Protein AF-A0A8T3S6B2-F1 (afdb_monomer_lite)

Foldseek 3Di:
DVVLVVCLPVDPVNVPWPWDWDDDDFKIKTKTLDPVRVVVSVVSVVVVCVVVVHDPLQWDWADWADDPPNMIMIITGGDDAADPVRLVVLQVVCCVVPVQWHWDDDPRDIDIDHPDPVSVVVSVVVVVPDPDSDDDDDDDDD

Secondary structure (DSSP, 8-state):
-HHHHHHHHH-STTTT---EEEE-SSEEEEEESSHHHHHHHHHHHHHHHHTTT--GGGEEEEEEEEETTTEEEEEEEE--S--HHHHHHHHHHHHHH-TT-EEEEETTEEEEE-S-HHHHHHHHHHHHSS--SS--------

pLDDT: mean 90.66, std 3.97, range [77.88, 96.62]

Sequence (142 aa):
LDQARREIATRYDFKGSHVAFELGKDAIVLTADDEYRAGAAKDLLESKAVRRGLSLKIFDWGKVEPAGGSTVRQEINLKRGLTSEQAKELSKRIREMFPKTKPSIQGDAVRVSAKSRDELQAIIADLKGLDYPVDLQFTNYR

Radius of gyration: 19.71 Å; chains: 1; bounding box: 45×25×55 Å

Structure (mmCIF, N/CA/C/O backbone):
data_AF-A0A8T3S6B2-F1
#
_entry.id   AF-A0A8T3S6B2-F1
#
loop_
_atom_site.group_PDB
_atom_site.id
_atom_site.type_symbol
_atom_site.label_atom_id
_atom_site.label_alt_id
_atom_site.label_comp_id
_atom_site.label_asym_id
_atom_site.label_entity_id
_atom_site.label_seq_id
_atom_site.pdbx_PDB_ins_code
_atom_site.Cartn_x
_atom_site.Cartn_y
_atom_site.Cartn_z
_atom_site.occupancy
_atom_site.B_iso_or_equiv
_atom_site.auth_seq_id
_atom_site.auth_comp_id
_atom_site.auth_asym_id
_atom_site.auth_atom_id
_atom_site.pdbx_PDB_model_num
ATOM 1 N N . LEU A 1 1 ? -2.635 -3.528 -12.489 1.00 86.50 1 LEU A N 1
ATOM 2 C CA . LEU A 1 1 ? -1.467 -3.900 -13.308 1.00 86.50 1 LEU A CA 1
ATOM 3 C C . LEU A 1 1 ? -1.783 -3.982 -14.802 1.00 86.50 1 LEU A C 1
ATOM 5 O O . LEU A 1 1 ? -1.092 -3.341 -15.577 1.00 86.50 1 LEU A O 1
ATOM 9 N N . ASP A 1 2 ? -2.848 -4.670 -15.224 1.00 90.44 2 ASP A N 1
ATOM 10 C CA . ASP A 1 2 ? -3.129 -4.872 -16.665 1.00 90.44 2 ASP A CA 1
ATOM 11 C C . ASP A 1 2 ? -3.333 -3.589 -17.476 1.00 90.44 2 ASP A C 1
ATOM 13 O O . ASP A 1 2 ? -3.025 -3.551 -18.662 1.00 90.44 2 ASP A O 1
ATOM 17 N N . GLN A 1 3 ? -3.833 -2.521 -16.848 1.00 88.56 3 GLN A N 1
ATOM 18 C CA . GLN A 1 3 ? -3.916 -1.204 -17.486 1.00 88.56 3 GLN A CA 1
ATOM 19 C C . GLN A 1 3 ? -2.532 -0.598 -17.745 1.00 88.56 3 GLN A C 1
ATOM 21 O O . GLN A 1 3 ? -2.333 -0.005 -18.794 1.00 88.56 3 GLN A O 1
ATOM 26 N N . ALA A 1 4 ? -1.579 -0.764 -16.823 1.00 90.81 4 ALA A N 1
ATOM 27 C CA . ALA A 1 4 ? -0.209 -0.294 -17.024 1.00 90.81 4 ALA A CA 1
ATOM 28 C C . ALA A 1 4 ? 0.474 -1.090 -18.148 1.00 90.81 4 ALA A C 1
ATOM 30 O O . ALA A 1 4 ? 1.059 -0.494 -19.042 1.00 90.81 4 ALA A O 1
ATOM 31 N N . ARG A 1 5 ? 0.295 -2.421 -18.169 1.00 92.94 5 ARG A N 1
ATOM 32 C CA . ARG A 1 5 ? 0.796 -3.295 -19.247 1.00 92.94 5 ARG A CA 1
ATOM 33 C C . ARG A 1 5 ? 0.240 -2.910 -20.622 1.00 92.94 5 ARG A C 1
ATOM 35 O O . ARG A 1 5 ? 0.995 -2.802 -21.579 1.00 92.94 5 ARG A O 1
ATOM 42 N N . ARG A 1 6 ? -1.074 -2.665 -20.715 1.00 91.50 6 ARG A N 1
ATOM 43 C CA . ARG A 1 6 ? -1.706 -2.192 -21.958 1.00 91.50 6 ARG A CA 1
ATOM 44 C C . ARG A 1 6 ? -1.147 -0.847 -22.404 1.00 91.50 6 ARG A C 1
ATOM 46 O O . ARG A 1 6 ? -0.885 -0.672 -23.585 1.00 91.50 6 ARG A O 1
ATOM 53 N N . GLU A 1 7 ? -0.943 0.078 -21.472 1.00 90.19 7 GLU A N 1
ATOM 54 C CA . GLU A 1 7 ? -0.447 1.407 -21.818 1.00 90.19 7 GLU A CA 1
ATOM 55 C C . GLU A 1 7 ? 1.006 1.377 -22.302 1.00 90.19 7 GLU A C 1
ATOM 57 O O . GLU A 1 7 ? 1.299 2.032 -23.298 1.00 90.19 7 GLU A O 1
ATOM 62 N N . ILE A 1 8 ? 1.873 0.559 -21.685 1.00 91.81 8 ILE A N 1
ATOM 63 C CA . ILE A 1 8 ? 3.241 0.291 -22.172 1.00 91.81 8 ILE A CA 1
ATOM 64 C C . ILE A 1 8 ? 3.209 -0.192 -23.624 1.00 91.81 8 ILE A C 1
ATOM 66 O O . ILE A 1 8 ? 3.928 0.343 -24.458 1.00 91.81 8 ILE A O 1
ATOM 70 N N . ALA A 1 9 ? 2.330 -1.143 -23.955 1.00 88.44 9 ALA A N 1
ATOM 71 C CA . ALA A 1 9 ? 2.242 -1.688 -25.310 1.00 88.44 9 ALA A CA 1
ATOM 72 C C . ALA A 1 9 ? 1.811 -0.651 -26.368 1.00 88.44 9 ALA A C 1
ATOM 74 O O . ALA A 1 9 ? 2.139 -0.793 -27.544 1.00 88.44 9 ALA A O 1
ATOM 75 N N . THR A 1 10 ? 1.062 0.381 -25.969 1.00 89.75 10 THR A N 1
ATOM 76 C CA . THR A 1 10 ? 0.516 1.396 -26.890 1.00 89.75 10 THR A CA 1
ATOM 77 C C . THR A 1 10 ? 1.324 2.690 -26.959 1.00 89.75 10 THR A C 1
ATOM 79 O O . THR A 1 10 ? 1.187 3.453 -27.914 1.00 89.75 10 THR A O 1
ATOM 82 N N . ARG A 1 11 ? 2.129 2.980 -25.937 1.00 89.06 11 ARG A N 1
ATOM 83 C CA . ARG A 1 11 ? 2.848 4.245 -25.803 1.00 89.06 11 ARG A CA 1
ATOM 84 C C . ARG A 1 11 ? 4.047 4.286 -26.748 1.00 89.06 11 ARG A C 1
ATOM 86 O O . ARG A 1 11 ? 4.871 3.376 -26.755 1.00 89.06 11 ARG A O 1
ATOM 93 N N . TYR A 1 12 ? 4.152 5.363 -27.530 1.00 84.25 12 TYR A N 1
ATOM 94 C CA . TYR A 1 12 ? 5.211 5.521 -28.533 1.00 84.25 12 TYR A CA 1
ATOM 95 C C . TYR A 1 12 ? 6.605 5.458 -27.917 1.00 84.25 12 TYR A C 1
ATOM 97 O O . TYR A 1 12 ? 7.502 4.845 -28.487 1.00 84.25 12 TYR A O 1
ATOM 105 N N . ASP A 1 13 ? 6.777 6.052 -26.737 1.00 82.44 13 ASP A N 1
ATOM 106 C CA . ASP A 1 13 ? 8.045 6.027 -26.038 1.00 82.44 13 ASP A CA 1
ATOM 107 C C . ASP A 1 13 ? 8.464 4.590 -25.713 1.00 82.44 13 ASP A C 1
ATOM 109 O O . ASP A 1 13 ? 9.619 4.273 -25.946 1.00 82.44 13 ASP A O 1
ATOM 113 N N . PHE A 1 14 ? 7.573 3.691 -25.298 1.00 87.88 14 PHE A N 1
ATOM 114 C CA . PHE A 1 14 ? 7.926 2.293 -24.998 1.00 87.88 14 PHE A CA 1
ATOM 115 C C . PHE A 1 14 ? 8.005 1.369 -26.227 1.00 87.88 14 PHE A C 1
ATOM 117 O O . PHE A 1 14 ? 8.286 0.172 -26.102 1.00 87.88 14 PHE A O 1
ATOM 124 N N . LYS A 1 15 ? 7.771 1.885 -27.436 1.00 87.31 15 LYS A N 1
ATOM 125 C CA . LYS A 1 15 ? 7.763 1.072 -28.652 1.00 87.31 15 LYS A CA 1
ATOM 126 C C . LYS A 1 15 ? 9.154 0.490 -28.928 1.00 87.31 15 LYS A C 1
ATOM 128 O O . LYS A 1 15 ? 10.111 1.230 -29.124 1.00 87.31 15 LYS A O 1
ATOM 133 N N . GLY A 1 16 ? 9.242 -0.839 -28.987 1.00 84.06 16 GLY A N 1
ATOM 134 C CA . GLY A 1 16 ? 10.500 -1.557 -29.225 1.00 84.06 16 GLY A CA 1
ATOM 135 C C . GLY A 1 16 ? 11.408 -1.689 -27.997 1.00 84.06 16 GLY A C 1
ATOM 136 O O . GLY A 1 16 ? 12.499 -2.227 -28.137 1.00 84.06 16 GLY A O 1
ATOM 137 N N . SER A 1 17 ? 10.960 -1.223 -26.825 1.00 87.81 17 SER A N 1
ATOM 138 C CA . SER A 1 17 ? 11.682 -1.374 -25.555 1.00 87.81 17 SER A CA 1
ATOM 139 C C . SER A 1 17 ? 11.258 -2.636 -24.795 1.00 87.81 17 SER A C 1
ATOM 141 O O . SER A 1 17 ? 10.087 -3.026 -24.862 1.00 87.81 17 SER A O 1
ATOM 143 N N . HIS A 1 18 ? 12.167 -3.260 -24.042 1.00 89.06 18 HIS A N 1
ATOM 144 C CA . HIS A 1 18 ? 11.848 -4.395 -23.168 1.00 89.06 18 HIS A CA 1
ATOM 145 C C . HIS A 1 18 ? 11.397 -3.891 -21.803 1.00 89.06 18 HIS A C 1
ATOM 147 O O . HIS A 1 18 ? 12.142 -3.942 -20.830 1.00 89.06 18 HIS A O 1
ATOM 153 N N . VAL A 1 19 ? 10.157 -3.402 -21.726 1.00 94.38 19 VAL A N 1
ATOM 154 C CA . VAL A 1 19 ? 9.534 -3.010 -20.456 1.00 94.38 19 VAL A CA 1
ATOM 155 C C . VAL A 1 19 ? 8.428 -3.988 -20.083 1.00 94.38 19 VAL A C 1
ATOM 157 O O . VAL A 1 19 ? 7.447 -4.150 -20.811 1.00 94.38 19 VAL A O 1
ATOM 160 N N . ALA A 1 20 ? 8.562 -4.617 -18.919 1.00 93.06 20 ALA A N 1
ATOM 161 C CA . ALA A 1 20 ? 7.617 -5.606 -18.425 1.00 93.06 20 ALA A CA 1
ATOM 162 C C . ALA A 1 20 ? 7.326 -5.421 -16.934 1.00 93.06 20 ALA A C 1
ATOM 164 O O . ALA A 1 20 ? 8.200 -5.081 -16.142 1.00 93.06 20 ALA A O 1
ATOM 165 N N . PHE A 1 21 ? 6.076 -5.700 -16.562 1.00 95.50 21 PHE A N 1
ATOM 166 C CA . PHE A 1 21 ? 5.662 -5.848 -15.172 1.00 95.50 21 PHE A CA 1
ATOM 167 C C . PHE A 1 21 ? 5.193 -7.274 -14.921 1.00 95.50 21 PHE A C 1
ATOM 169 O O . PHE A 1 21 ? 4.210 -7.711 -15.532 1.00 95.50 21 PHE A O 1
ATOM 176 N N . GLU A 1 22 ? 5.790 -7.953 -13.954 1.00 94.12 22 GLU A N 1
ATOM 177 C CA . GLU A 1 22 ? 5.390 -9.283 -13.498 1.00 94.12 22 GLU A CA 1
ATOM 178 C C . GLU A 1 22 ? 4.832 -9.203 -12.078 1.00 94.12 22 GLU A C 1
ATOM 180 O O . GLU A 1 22 ? 5.452 -8.626 -11.193 1.00 94.12 22 GLU A O 1
ATOM 185 N N . LEU A 1 23 ? 3.629 -9.744 -11.859 1.00 93.44 23 LEU A N 1
ATOM 186 C CA . LEU A 1 23 ? 3.003 -9.770 -10.536 1.00 93.44 23 LEU A CA 1
ATOM 187 C C . LEU A 1 23 ? 3.315 -11.102 -9.867 1.00 93.44 23 LEU A C 1
ATOM 189 O O . LEU A 1 23 ? 2.811 -12.136 -10.306 1.00 93.44 23 LEU A O 1
ATOM 193 N N . GLY A 1 24 ? 4.111 -11.059 -8.807 1.00 90.25 24 GLY A N 1
ATOM 194 C CA . GLY A 1 24 ? 4.269 -12.162 -7.874 1.00 90.25 24 GLY A CA 1
ATOM 195 C C . GLY A 1 24 ? 3.178 -12.158 -6.801 1.00 90.25 24 GLY A C 1
ATOM 196 O O . GLY A 1 24 ? 2.169 -11.457 -6.891 1.00 90.25 24 GLY A O 1
ATOM 197 N N . LYS A 1 25 ? 3.395 -12.951 -5.749 1.00 84.75 25 LYS A N 1
ATOM 198 C CA . LYS A 1 25 ? 2.471 -13.045 -4.610 1.00 84.75 25 LYS A CA 1
ATOM 199 C C . LYS A 1 25 ? 2.428 -11.744 -3.795 1.00 84.75 25 LYS A C 1
ATOM 201 O O . LYS A 1 25 ? 1.345 -11.209 -3.545 1.00 84.75 25 LYS A O 1
ATOM 206 N N . ASP A 1 26 ? 3.612 -11.239 -3.452 1.00 87.88 26 ASP A N 1
ATOM 207 C CA . ASP A 1 26 ? 3.807 -10.113 -2.529 1.00 87.88 26 ASP A CA 1
ATOM 208 C C . ASP A 1 26 ? 4.634 -8.969 -3.143 1.00 87.88 26 ASP A C 1
ATOM 210 O O . ASP A 1 26 ? 4.829 -7.936 -2.510 1.00 87.88 26 ASP A O 1
ATOM 214 N N . ALA A 1 27 ? 5.082 -9.115 -4.392 1.00 93.38 27 ALA A N 1
ATOM 215 C CA . ALA A 1 27 ? 5.903 -8.129 -5.085 1.00 93.38 27 ALA A CA 1
ATOM 216 C C . ALA A 1 27 ? 5.537 -8.022 -6.569 1.00 93.38 27 ALA A C 1
ATOM 218 O O . ALA A 1 27 ? 4.989 -8.951 -7.168 1.00 93.38 27 ALA A O 1
ATOM 219 N N . ILE A 1 28 ? 5.861 -6.878 -7.164 1.00 95.75 28 ILE A N 1
ATOM 220 C CA . ILE A 1 28 ? 5.884 -6.666 -8.609 1.00 95.75 28 ILE A CA 1
ATOM 221 C C . ILE A 1 28 ? 7.345 -6.586 -9.035 1.00 95.75 28 ILE A C 1
ATOM 223 O O . ILE A 1 28 ? 8.128 -5.861 -8.431 1.00 95.75 28 ILE A O 1
ATOM 227 N N . VAL A 1 29 ? 7.707 -7.298 -10.094 1.00 96.12 29 VAL A N 1
ATOM 228 C CA . VAL A 1 29 ? 9.009 -7.150 -10.738 1.00 96.12 29 VAL A CA 1
ATOM 229 C C . VAL A 1 29 ? 8.837 -6.266 -11.963 1.00 96.12 29 VAL A C 1
ATOM 231 O O . VAL A 1 29 ? 8.020 -6.558 -12.838 1.00 96.12 29 VAL A O 1
ATOM 234 N N . LEU A 1 30 ? 9.589 -5.171 -12.002 1.00 96.56 30 LEU A N 1
ATOM 235 C CA . LEU A 1 30 ? 9.758 -4.326 -13.173 1.00 96.56 30 LEU A CA 1
ATOM 236 C C . LEU A 1 30 ? 11.067 -4.709 -13.863 1.00 96.56 30 LEU A C 1
ATOM 238 O O . LEU A 1 30 ? 12.116 -4.721 -13.226 1.00 96.56 30 LEU A O 1
ATOM 242 N N . THR A 1 31 ? 11.003 -4.974 -15.161 1.00 95.69 31 THR A N 1
ATOM 243 C CA . THR A 1 31 ? 12.175 -5.100 -16.034 1.00 95.69 31 THR A CA 1
ATOM 244 C C . THR A 1 31 ? 12.089 -4.029 -17.109 1.00 95.69 31 THR A C 1
ATOM 246 O O . THR A 1 31 ? 10.997 -3.776 -17.618 1.00 95.69 31 THR A O 1
ATOM 249 N N . ALA A 1 32 ? 13.207 -3.379 -17.418 1.00 95.19 32 ALA A N 1
ATOM 250 C CA . ALA A 1 32 ? 13.304 -2.312 -18.412 1.00 95.19 32 ALA A CA 1
ATOM 251 C C . ALA A 1 32 ? 14.669 -2.351 -19.117 1.00 95.19 32 ALA A C 1
ATOM 253 O O . ALA A 1 32 ? 15.616 -2.884 -18.552 1.00 95.19 32 ALA A O 1
ATOM 254 N N . ASP A 1 33 ? 14.812 -1.759 -20.305 1.00 93.31 33 ASP A N 1
ATOM 255 C CA . ASP A 1 33 ? 16.122 -1.684 -20.984 1.00 93.31 33 ASP A CA 1
ATOM 256 C C . ASP A 1 33 ? 17.146 -0.845 -20.198 1.00 93.31 33 ASP A C 1
ATOM 258 O O . ASP A 1 33 ? 18.334 -1.140 -20.194 1.00 93.31 33 ASP A O 1
ATOM 262 N N . ASP A 1 34 ? 16.694 0.204 -19.510 1.00 92.12 34 ASP A N 1
ATOM 263 C CA . ASP A 1 34 ? 17.552 1.118 -18.759 1.00 92.12 34 ASP A CA 1
ATOM 264 C C . ASP A 1 34 ? 16.791 1.780 -17.593 1.00 92.12 34 ASP A C 1
ATOM 266 O O . ASP A 1 34 ? 15.570 1.635 -17.440 1.00 92.12 34 ASP A O 1
ATOM 270 N N . GLU A 1 35 ? 17.517 2.518 -16.749 1.00 92.00 35 GLU A N 1
ATOM 271 C CA . GLU A 1 35 ? 16.944 3.220 -15.594 1.00 92.00 35 GLU A CA 1
ATOM 272 C C . GLU A 1 35 ? 15.923 4.297 -15.990 1.00 92.00 35 GLU A C 1
ATOM 274 O O . GLU A 1 35 ? 14.961 4.539 -15.258 1.00 92.00 35 GLU A O 1
ATOM 279 N N . TYR A 1 36 ? 16.085 4.922 -17.160 1.00 91.62 36 TYR A N 1
ATOM 280 C CA . TYR A 1 36 ? 15.164 5.947 -17.648 1.00 91.62 36 TYR A CA 1
ATOM 281 C C . TYR A 1 36 ? 13.799 5.334 -17.989 1.00 91.62 36 TYR A C 1
ATOM 283 O O . TYR A 1 36 ? 12.749 5.841 -17.580 1.00 91.62 36 TYR A O 1
ATOM 291 N N . ARG A 1 37 ? 13.799 4.187 -18.673 1.00 92.44 37 ARG A N 1
ATOM 292 C CA . ARG A 1 37 ? 12.604 3.392 -18.968 1.00 92.44 37 ARG A CA 1
ATOM 293 C C . ARG A 1 37 ? 11.973 2.815 -17.714 1.00 92.44 37 ARG A C 1
ATOM 295 O O . ARG A 1 37 ? 10.745 2.824 -17.617 1.00 92.44 37 ARG A O 1
ATOM 302 N N . ALA A 1 38 ? 12.781 2.370 -16.753 1.00 94.38 38 ALA A N 1
ATOM 303 C CA . ALA A 1 38 ? 12.284 1.931 -15.454 1.00 94.38 38 ALA A CA 1
ATOM 304 C C . ALA A 1 38 ? 11.552 3.072 -14.725 1.00 94.38 38 ALA A C 1
ATOM 306 O O . ALA A 1 38 ? 10.431 2.878 -14.254 1.00 94.38 38 ALA A O 1
ATOM 307 N N . GLY A 1 39 ? 12.124 4.281 -14.717 1.00 94.56 39 GLY A N 1
ATOM 308 C CA . GLY A 1 39 ? 11.493 5.478 -14.153 1.00 94.56 39 GLY A CA 1
ATOM 309 C C . GLY A 1 39 ? 10.158 5.816 -14.820 1.00 94.56 39 GLY A C 1
ATOM 310 O O . GLY A 1 39 ? 9.136 5.936 -14.147 1.00 94.56 39 GLY A O 1
ATOM 311 N N . ALA A 1 40 ? 10.121 5.857 -16.154 1.00 94.31 40 ALA A N 1
ATOM 312 C CA . ALA A 1 40 ? 8.886 6.125 -16.892 1.00 94.31 40 ALA A CA 1
ATOM 313 C C . ALA A 1 40 ? 7.797 5.060 -16.640 1.00 94.31 40 ALA A C 1
ATOM 315 O O . ALA A 1 40 ? 6.603 5.374 -16.571 1.00 94.31 40 ALA A O 1
ATOM 316 N N . ALA A 1 41 ? 8.191 3.789 -16.509 1.00 94.62 41 ALA A N 1
ATOM 317 C CA . ALA A 1 41 ? 7.276 2.700 -16.186 1.00 94.62 41 ALA A CA 1
ATOM 318 C C . ALA A 1 41 ? 6.743 2.826 -14.752 1.00 94.62 41 ALA A C 1
ATOM 320 O O . ALA A 1 41 ? 5.543 2.641 -14.525 1.00 94.62 41 ALA A O 1
ATOM 321 N N . LYS A 1 42 ? 7.607 3.189 -13.797 1.00 95.12 42 LYS A N 1
ATOM 322 C CA . LYS A 1 42 ? 7.231 3.493 -12.414 1.00 95.12 42 LYS A CA 1
ATOM 323 C C . LYS A 1 42 ? 6.164 4.585 -12.350 1.00 95.12 42 LYS A C 1
ATOM 325 O O . LYS A 1 42 ? 5.097 4.336 -11.790 1.00 95.12 42 LYS A O 1
ATOM 330 N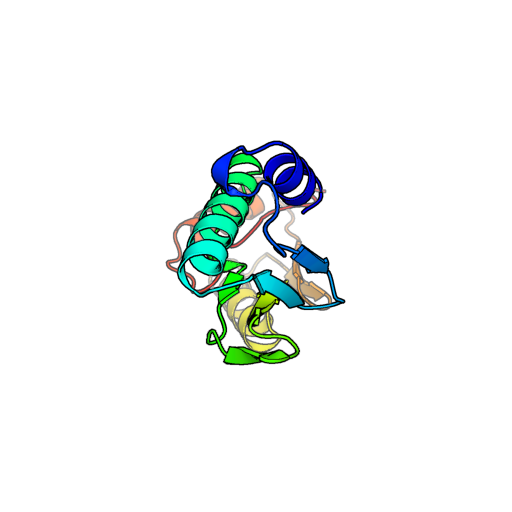 N . ASP A 1 43 ? 6.387 5.727 -12.995 1.00 9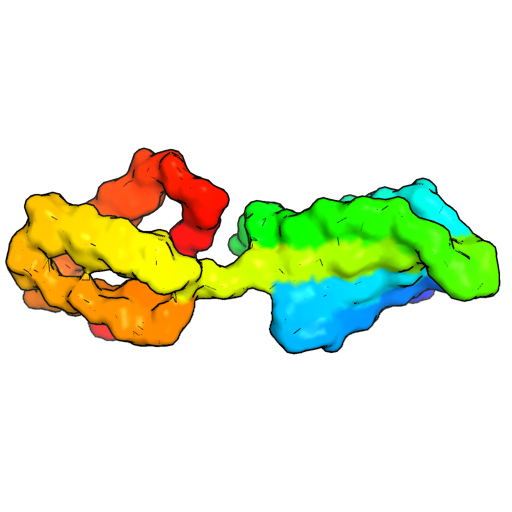4.12 43 ASP A N 1
ATOM 331 C CA . ASP A 1 43 ? 5.433 6.846 -12.995 1.00 94.12 43 ASP A CA 1
ATOM 332 C C . ASP A 1 43 ? 4.071 6.433 -13.571 1.00 94.12 43 ASP A C 1
ATOM 334 O O . ASP A 1 43 ? 3.002 6.795 -13.066 1.00 94.12 43 ASP A O 1
ATOM 338 N N . LEU A 1 44 ? 4.091 5.616 -14.628 1.00 94.25 44 LEU A N 1
ATOM 339 C CA . LEU A 1 44 ? 2.882 5.053 -15.214 1.00 94.25 44 LEU A CA 1
ATOM 340 C C . LEU A 1 44 ? 2.145 4.140 -14.223 1.00 94.25 44 LEU A C 1
ATOM 342 O O . LEU A 1 44 ? 0.919 4.235 -14.107 1.00 94.25 44 LEU A O 1
ATOM 346 N N . LEU A 1 45 ? 2.861 3.264 -13.509 1.00 94.62 45 LEU A N 1
ATOM 347 C CA . LEU A 1 45 ? 2.274 2.381 -12.501 1.00 94.62 45 LEU A CA 1
ATOM 348 C C . LEU A 1 45 ? 1.627 3.185 -11.366 1.00 94.62 45 LEU A C 1
ATOM 350 O O . LEU A 1 45 ? 0.473 2.917 -11.016 1.00 94.62 45 LEU A O 1
ATOM 354 N N . GLU A 1 46 ? 2.331 4.192 -10.847 1.00 94.31 46 GLU A N 1
ATOM 355 C CA . GLU A 1 46 ? 1.842 5.090 -9.798 1.00 94.31 46 GLU A CA 1
ATOM 356 C C . GLU A 1 46 ? 0.596 5.859 -10.261 1.00 94.31 46 GLU A C 1
ATOM 358 O O . GLU A 1 46 ? -0.429 5.858 -9.576 1.00 94.31 46 GLU A O 1
ATOM 363 N N . SER A 1 47 ? 0.607 6.402 -11.482 1.00 94.19 47 SER A N 1
ATOM 364 C CA . SER A 1 47 ? -0.559 7.070 -12.073 1.00 94.19 47 SER A CA 1
ATOM 365 C C . SER A 1 47 ? -1.783 6.148 -12.147 1.00 94.19 47 SER A C 1
ATOM 367 O O . SER A 1 47 ? -2.904 6.552 -11.814 1.00 94.19 47 SER A O 1
ATOM 369 N N . LYS A 1 48 ? -1.597 4.879 -12.544 1.00 93.31 48 LYS A N 1
ATOM 370 C CA . LYS A 1 48 ? -2.698 3.899 -12.570 1.00 93.31 48 LYS A CA 1
ATOM 371 C C . LYS A 1 48 ? -3.183 3.522 -11.170 1.00 93.31 48 LYS A C 1
ATOM 373 O O . LYS A 1 48 ? -4.371 3.234 -11.025 1.00 93.31 48 LYS A O 1
ATOM 378 N N . ALA A 1 49 ? -2.309 3.507 -10.166 1.00 91.56 49 ALA A N 1
ATOM 379 C CA . ALA A 1 49 ? -2.690 3.252 -8.780 1.00 91.56 49 ALA A CA 1
ATOM 380 C C . ALA A 1 49 ? -3.544 4.398 -8.217 1.00 91.56 49 ALA A C 1
ATOM 382 O O . ALA A 1 49 ? -4.652 4.149 -7.740 1.00 91.56 49 ALA A O 1
ATOM 383 N N . VAL A 1 50 ? -3.106 5.649 -8.394 1.00 91.38 50 VAL A N 1
ATOM 384 C CA . VAL A 1 50 ? -3.847 6.842 -7.948 1.00 91.38 50 VAL A CA 1
ATOM 385 C C . VAL A 1 50 ? -5.222 6.924 -8.608 1.00 91.38 50 VAL A C 1
ATOM 387 O O . VAL A 1 50 ? -6.221 7.131 -7.924 1.00 91.38 50 VAL A O 1
ATOM 390 N N . ARG A 1 51 ? -5.322 6.669 -9.922 1.00 90.00 51 ARG A N 1
ATOM 391 C CA . ARG A 1 51 ? -6.622 6.634 -10.629 1.00 90.00 51 ARG A CA 1
ATOM 392 C C . ARG A 1 51 ? -7.585 5.566 -10.103 1.00 90.00 51 ARG A C 1
ATOM 394 O O . ARG A 1 51 ? -8.777 5.642 -10.380 1.00 90.00 51 ARG A O 1
ATOM 401 N N . ARG A 1 52 ? -7.084 4.564 -9.379 1.00 86.81 52 ARG A N 1
ATOM 402 C CA . ARG A 1 52 ? -7.886 3.522 -8.722 1.00 86.81 52 ARG A CA 1
ATOM 403 C C . ARG A 1 52 ? -8.143 3.811 -7.241 1.00 86.81 52 ARG A C 1
ATOM 405 O O . ARG A 1 52 ? -8.677 2.946 -6.557 1.00 86.81 52 ARG A O 1
ATOM 412 N N . GLY A 1 53 ? -7.764 4.991 -6.751 1.00 84.75 53 GLY A N 1
ATOM 413 C CA . GLY A 1 53 ? -7.899 5.364 -5.344 1.00 84.75 53 GLY A CA 1
ATOM 414 C C . GLY A 1 53 ? -6.948 4.604 -4.420 1.00 84.75 53 GLY A C 1
ATOM 415 O O . GLY A 1 53 ? -7.223 4.491 -3.231 1.00 84.75 53 GLY A O 1
ATOM 416 N N . LEU A 1 54 ? -5.858 4.045 -4.953 1.00 86.19 54 LEU A N 1
ATOM 417 C CA . LEU A 1 54 ? -4.845 3.370 -4.151 1.00 86.19 54 LEU A CA 1
ATOM 418 C C . LEU A 1 54 ? -3.769 4.370 -3.726 1.00 86.19 54 LEU A C 1
ATOM 420 O O . LEU A 1 54 ? -3.234 5.104 -4.560 1.00 86.19 54 LEU A O 1
ATOM 424 N N . SER A 1 55 ? -3.426 4.362 -2.438 1.00 87.19 55 SER A N 1
ATOM 425 C CA . SER A 1 55 ? -2.294 5.124 -1.915 1.00 87.19 55 SER A CA 1
ATOM 426 C C . SER A 1 55 ? -0.982 4.625 -2.512 1.00 87.19 55 SER A C 1
ATOM 428 O O . SER A 1 55 ? -0.753 3.422 -2.603 1.00 87.19 55 SER A O 1
ATOM 430 N N . LEU A 1 56 ? -0.080 5.541 -2.866 1.00 88.81 56 LEU A N 1
ATOM 431 C CA . LEU A 1 56 ? 1.255 5.186 -3.360 1.00 88.81 56 LEU A CA 1
ATOM 432 C C . LEU A 1 56 ? 2.130 4.536 -2.280 1.00 88.81 56 LEU A C 1
ATOM 434 O O . LEU A 1 56 ? 3.083 3.838 -2.611 1.00 88.81 56 LEU A O 1
ATOM 438 N N . LYS A 1 57 ? 1.761 4.679 -0.996 1.00 85.19 57 LYS A N 1
ATOM 439 C CA . LYS A 1 57 ? 2.441 4.031 0.13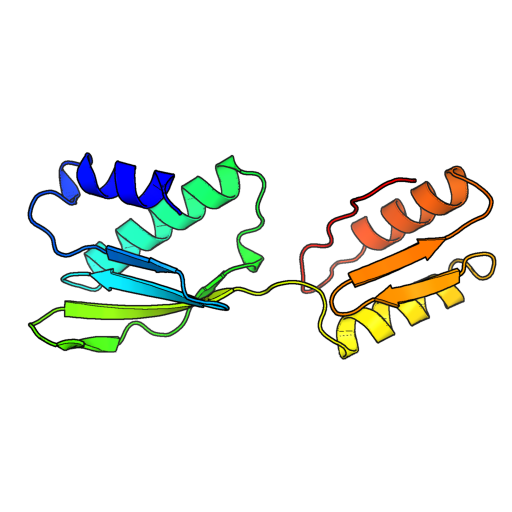7 1.00 85.19 57 LYS A CA 1
ATOM 440 C C . LYS A 1 57 ? 2.391 2.496 0.078 1.00 85.19 57 LYS A C 1
ATOM 442 O O . LYS A 1 57 ? 3.114 1.852 0.834 1.00 85.19 57 LYS A O 1
ATOM 447 N N . ILE A 1 58 ? 1.558 1.908 -0.789 1.00 88.44 58 ILE A N 1
ATOM 448 C CA . ILE A 1 58 ? 1.527 0.454 -1.007 1.00 88.44 58 ILE A CA 1
ATOM 449 C C . ILE A 1 58 ? 2.786 -0.065 -1.705 1.00 88.44 58 ILE A C 1
ATOM 451 O O . ILE A 1 58 ? 3.083 -1.250 -1.588 1.00 88.44 58 ILE A O 1
ATOM 455 N N . PHE A 1 59 ? 3.493 0.787 -2.453 1.00 92.25 59 PHE A N 1
ATOM 456 C CA . PHE A 1 59 ? 4.692 0.396 -3.178 1.00 92.25 59 PHE A CA 1
ATOM 457 C C . PHE A 1 59 ? 5.921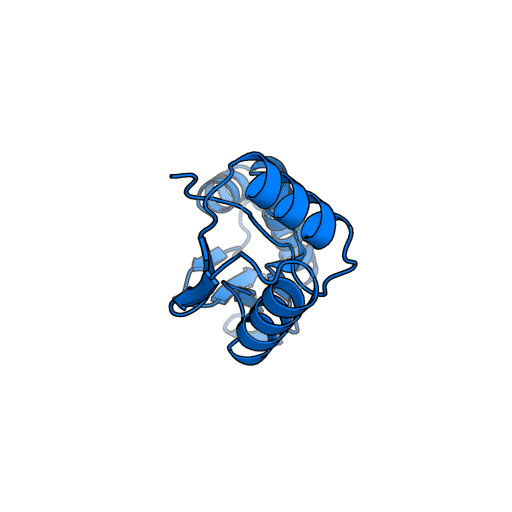 0.656 -2.321 1.00 92.25 59 PHE A C 1
ATOM 459 O O . PHE A 1 59 ? 6.187 1.783 -1.904 1.00 92.25 59 PHE A O 1
ATOM 466 N N . ASP A 1 60 ? 6.683 -0.399 -2.085 1.00 91.81 60 ASP A N 1
ATOM 467 C CA . ASP A 1 60 ? 8.008 -0.324 -1.499 1.00 91.81 60 ASP A CA 1
ATOM 468 C C . ASP A 1 60 ? 9.035 -0.562 -2.601 1.00 91.81 60 ASP A C 1
ATOM 470 O O . ASP A 1 60 ? 9.280 -1.691 -3.032 1.00 91.81 60 ASP A O 1
ATOM 474 N N . TRP A 1 61 ? 9.550 0.539 -3.136 1.00 94.12 61 TRP A N 1
ATOM 475 C CA . TRP A 1 61 ? 10.444 0.525 -4.283 1.00 94.12 61 TRP A CA 1
ATOM 476 C C . TRP A 1 61 ? 11.842 0.074 -3.860 1.00 94.12 61 TRP A C 1
ATOM 478 O O . TRP A 1 61 ? 12.544 0.794 -3.150 1.00 94.12 61 TRP A O 1
ATOM 488 N N . GLY A 1 62 ? 12.260 -1.098 -4.337 1.00 93.38 62 GLY A N 1
ATOM 489 C CA . GLY A 1 62 ? 13.634 -1.566 -4.214 1.00 93.38 62 GLY A CA 1
ATOM 490 C C . GLY A 1 62 ? 14.604 -0.761 -5.079 1.00 93.38 62 GLY A C 1
ATOM 491 O O . GLY A 1 62 ? 14.224 0.155 -5.817 1.00 93.38 62 GLY A O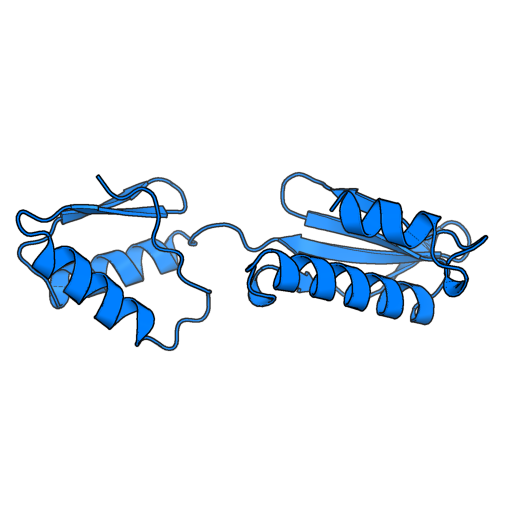 1
ATOM 492 N N . LYS A 1 63 ? 15.886 -1.115 -5.001 1.00 93.69 63 LYS A N 1
ATOM 493 C CA . LYS A 1 63 ? 16.912 -0.527 -5.868 1.00 93.69 63 LYS A CA 1
ATOM 494 C C . LYS A 1 63 ? 16.736 -1.025 -7.301 1.00 93.69 63 LYS A C 1
ATOM 496 O O . LYS A 1 63 ? 16.240 -2.126 -7.527 1.00 93.69 63 LYS A O 1
ATOM 501 N N . VAL A 1 64 ? 17.132 -0.189 -8.253 1.00 94.38 64 VAL A N 1
ATOM 502 C CA . VAL A 1 64 ? 17.283 -0.617 -9.642 1.00 94.38 64 VAL A CA 1
ATOM 503 C C . VAL A 1 64 ? 18.622 -1.333 -9.748 1.00 94.38 64 VAL A C 1
ATOM 505 O O . VAL A 1 64 ? 19.649 -0.794 -9.339 1.00 94.38 64 VAL A O 1
ATOM 508 N N . GLU A 1 65 ? 18.597 -2.563 -10.241 1.00 93.50 65 GLU A N 1
ATOM 509 C CA . GLU A 1 65 ? 19.762 -3.434 -10.331 1.00 93.50 65 GLU A CA 1
ATOM 510 C C . GLU A 1 65 ? 19.959 -3.898 -11.779 1.00 93.50 65 GLU A C 1
ATOM 512 O O . GLU A 1 65 ? 18.974 -4.157 -12.479 1.00 93.50 65 GLU A O 1
ATOM 517 N N . PRO A 1 66 ? 21.207 -4.029 -12.260 1.00 92.06 66 PRO A N 1
ATOM 518 C CA . PRO A 1 66 ? 21.471 -4.631 -13.559 1.00 92.06 66 PRO A CA 1
ATOM 519 C C . PRO A 1 66 ? 20.929 -6.063 -13.630 1.00 92.06 66 PRO A C 1
ATOM 521 O O . PRO A 1 66 ? 21.079 -6.853 -12.698 1.00 92.06 66 PRO A O 1
ATOM 524 N N . ALA A 1 67 ? 20.338 -6.411 -14.764 1.00 89.50 67 ALA A N 1
ATOM 525 C CA . ALA A 1 67 ? 19.830 -7.736 -15.076 1.00 89.50 67 ALA A CA 1
ATOM 526 C C . ALA A 1 67 ? 20.446 -8.259 -16.386 1.00 89.50 67 ALA A C 1
ATOM 528 O O . ALA A 1 67 ? 21.260 -7.603 -17.040 1.00 89.50 67 ALA A O 1
ATOM 529 N N . GLY A 1 68 ? 20.104 -9.493 -16.759 1.00 84.62 68 GLY A N 1
ATOM 530 C CA . GLY A 1 68 ? 20.626 -10.116 -17.976 1.00 84.62 68 GLY A CA 1
ATOM 531 C C . GLY A 1 68 ? 20.219 -9.365 -19.250 1.00 84.62 68 GLY A C 1
ATOM 532 O O . GLY A 1 68 ? 19.139 -8.786 -19.326 1.00 84.62 68 GLY A O 1
ATOM 533 N N . GLY A 1 69 ? 21.076 -9.408 -20.273 1.00 80.19 69 GLY A N 1
ATOM 534 C CA . GLY A 1 69 ? 20.747 -8.881 -21.603 1.00 80.19 69 GLY A CA 1
ATOM 535 C C . GLY A 1 69 ? 20.714 -7.354 -21.707 1.00 80.19 69 GLY A C 1
ATOM 536 O O . GLY A 1 69 ? 19.925 -6.835 -22.487 1.00 80.19 69 GLY A O 1
ATOM 537 N N . SER A 1 70 ? 21.550 -6.647 -20.937 1.00 86.44 70 SER A N 1
ATOM 538 C CA . SER A 1 70 ? 21.584 -5.174 -20.901 1.00 86.44 70 SER A CA 1
ATOM 539 C C . SER A 1 70 ? 20.254 -4.553 -20.470 1.00 86.44 70 SER A C 1
ATOM 541 O O . SER A 1 70 ? 19.873 -3.509 -20.978 1.00 86.44 70 SER A O 1
ATOM 543 N N . THR A 1 71 ? 19.550 -5.212 -19.548 1.00 92.81 71 THR A N 1
ATOM 544 C CA . THR A 1 71 ? 18.328 -4.691 -18.929 1.00 92.81 71 THR A CA 1
ATOM 545 C C . THR A 1 71 ? 18.594 -4.332 -17.474 1.00 92.81 71 THR A C 1
ATOM 547 O O . THR A 1 71 ? 19.589 -4.748 -16.877 1.00 92.81 71 THR A O 1
ATOM 550 N N . VAL A 1 72 ? 17.685 -3.576 -16.880 1.00 95.62 72 VAL A N 1
ATOM 551 C CA . VAL A 1 72 ? 17.605 -3.341 -15.444 1.00 95.62 72 VAL A CA 1
ATOM 552 C C . VAL A 1 72 ? 16.364 -4.013 -14.878 1.00 95.62 72 VAL A C 1
ATOM 554 O O . VAL A 1 72 ? 15.339 -4.165 -15.549 1.00 95.62 72 VAL A O 1
ATOM 557 N N . ARG A 1 73 ? 16.448 -4.402 -13.612 1.00 95.75 73 ARG A N 1
ATOM 558 C CA . ARG A 1 73 ? 15.354 -4.971 -12.839 1.00 95.75 73 ARG A CA 1
ATOM 559 C C . ARG A 1 73 ? 15.156 -4.163 -11.567 1.00 95.75 73 ARG A C 1
ATOM 561 O O . ARG A 1 73 ? 16.112 -3.748 -10.926 1.00 95.75 73 ARG A O 1
ATOM 568 N N . GLN A 1 74 ? 13.903 -3.978 -11.183 1.00 96.62 74 GLN A N 1
ATOM 569 C CA . GLN A 1 74 ? 13.527 -3.384 -9.912 1.00 96.62 74 GLN A CA 1
ATOM 570 C C . GLN A 1 74 ? 12.430 -4.226 -9.270 1.00 96.62 74 GLN A C 1
ATOM 572 O O . GLN A 1 74 ? 11.378 -4.471 -9.865 1.00 96.62 74 GLN A O 1
ATOM 577 N N . GLU A 1 75 ? 12.681 -4.682 -8.049 1.00 96.31 75 GLU A N 1
ATOM 578 C CA . GLU A 1 75 ? 11.674 -5.349 -7.234 1.00 96.31 75 GLU A CA 1
ATOM 579 C C . GLU A 1 75 ? 10.868 -4.312 -6.447 1.00 96.31 75 GLU A C 1
ATOM 581 O O . GLU A 1 75 ? 11.420 -3.382 -5.859 1.00 96.31 75 GLU A O 1
ATOM 586 N N . ILE A 1 76 ? 9.546 -4.450 -6.477 1.00 95.81 76 ILE A N 1
ATOM 587 C CA . ILE A 1 76 ? 8.595 -3.527 -5.865 1.00 95.81 76 ILE A CA 1
ATOM 588 C C . ILE A 1 76 ? 7.756 -4.341 -4.888 1.00 95.81 76 ILE A C 1
ATOM 590 O O . ILE A 1 76 ? 6.785 -4.993 -5.286 1.00 95.81 76 ILE A O 1
ATOM 594 N N . ASN A 1 77 ? 8.121 -4.329 -3.609 1.00 93.75 77 ASN A N 1
ATOM 595 C CA . ASN A 1 77 ? 7.348 -5.050 -2.603 1.00 93.75 77 ASN A CA 1
ATOM 596 C C . ASN A 1 77 ? 6.003 -4.348 -2.390 1.00 93.75 77 ASN A C 1
ATOM 598 O O . ASN A 1 77 ? 5.912 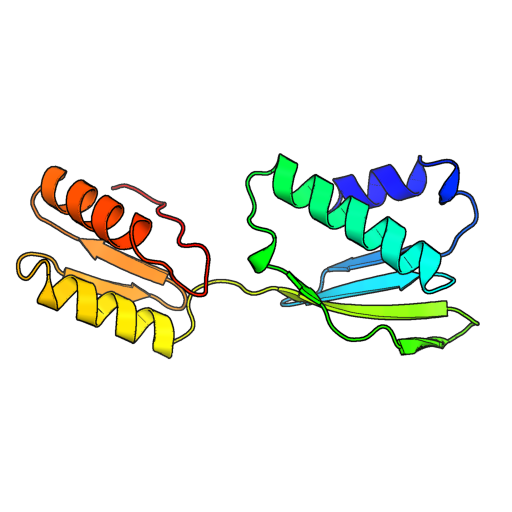-3.119 -2.350 1.00 93.75 77 ASN A O 1
ATOM 602 N N . LEU A 1 78 ? 4.935 -5.132 -2.278 1.00 89.62 78 LEU A N 1
ATOM 603 C CA . LEU A 1 78 ? 3.592 -4.626 -2.037 1.00 89.62 78 LEU A CA 1
ATOM 604 C C . LEU A 1 78 ? 3.295 -4.697 -0.545 1.00 89.62 78 LEU A C 1
ATOM 606 O O . LEU A 1 78 ? 3.112 -5.776 0.018 1.00 89.62 78 LEU A O 1
ATOM 610 N N . LYS A 1 79 ? 3.176 -3.535 0.096 1.00 85.44 79 LYS A N 1
ATOM 611 C CA . LYS A 1 79 ? 2.684 -3.442 1.471 1.00 85.44 79 LYS A CA 1
ATOM 612 C C . LYS A 1 79 ? 1.188 -3.751 1.461 1.00 85.44 79 LYS A C 1
ATOM 614 O O . LYS A 1 79 ? 0.388 -2.984 0.922 1.00 85.44 79 LYS A O 1
ATOM 619 N N . ARG A 1 80 ? 0.817 -4.910 2.009 1.00 80.19 80 ARG A N 1
ATOM 620 C CA . ARG A 1 80 ? -0.562 -5.411 2.050 1.00 80.19 80 ARG A CA 1
ATOM 621 C C . ARG A 1 80 ? -0.950 -5.738 3.483 1.00 80.19 80 ARG A C 1
ATOM 623 O O . ARG A 1 80 ? -0.225 -6.450 4.170 1.00 80.19 80 ARG A O 1
ATOM 630 N N . GLY A 1 81 ? -2.110 -5.220 3.877 1.00 81.56 81 GLY A N 1
ATOM 631 C CA . GLY A 1 81 ? -2.660 -5.411 5.209 1.00 81.56 81 GLY A CA 1
ATOM 632 C C . GLY A 1 81 ? -1.805 -4.798 6.321 1.00 81.56 81 GLY A C 1
ATOM 633 O O . GLY A 1 81 ? -0.810 -4.113 6.084 1.00 81.56 81 GLY A O 1
ATOM 634 N N . LEU A 1 82 ? -2.253 -5.003 7.552 1.00 86.94 82 LEU A N 1
ATOM 635 C CA . LEU A 1 82 ? -1.583 -4.573 8.768 1.00 86.94 82 LEU A CA 1
ATOM 636 C C . LEU A 1 82 ? -0.573 -5.633 9.194 1.00 86.94 82 LEU A C 1
ATOM 638 O O . LEU A 1 82 ? -0.888 -6.824 9.247 1.00 86.94 82 LEU A O 1
ATOM 642 N N . THR A 1 83 ? 0.625 -5.199 9.583 1.00 87.50 83 THR A N 1
ATOM 643 C CA . THR A 1 83 ? 1.545 -6.096 10.286 1.00 87.50 83 THR A CA 1
ATOM 644 C C . THR A 1 83 ? 0.949 -6.507 11.636 1.00 87.50 83 THR A C 1
ATOM 646 O O . THR A 1 83 ? 0.081 -5.830 12.191 1.00 87.50 83 THR A O 1
ATOM 649 N N . SER A 1 84 ? 1.433 -7.611 12.213 1.00 87.69 84 SER A N 1
ATOM 650 C CA . SER A 1 84 ? 0.986 -8.060 13.544 1.00 87.69 84 SER A CA 1
ATOM 651 C C . SER A 1 84 ? 1.171 -6.974 14.613 1.00 87.69 84 SER A C 1
ATOM 653 O O . SER A 1 84 ? 0.338 -6.824 15.506 1.00 87.69 84 SER A O 1
ATOM 655 N N . GLU A 1 85 ? 2.240 -6.186 14.502 1.00 89.94 85 GLU A N 1
ATOM 656 C CA . GLU A 1 85 ? 2.529 -5.062 15.395 1.00 89.94 85 GLU A CA 1
ATOM 657 C C . GLU A 1 85 ? 1.521 -3.927 15.208 1.00 89.94 85 GLU A C 1
ATOM 659 O O . GLU A 1 85 ? 0.892 -3.515 16.181 1.00 89.94 85 GLU A O 1
ATOM 664 N N . GLN A 1 86 ? 1.277 -3.508 13.962 1.00 91.31 86 GLN A N 1
ATOM 665 C CA . GLN A 1 86 ? 0.298 -2.468 13.637 1.00 91.31 86 GLN A CA 1
ATOM 666 C C . GLN A 1 86 ? -1.121 -2.869 14.058 1.00 91.31 86 GLN A C 1
ATOM 668 O O . GLN A 1 86 ? -1.855 -2.090 14.664 1.00 91.31 86 GLN A O 1
ATOM 673 N N . ALA A 1 87 ? -1.512 -4.118 13.801 1.00 92.31 87 ALA A N 1
ATOM 674 C CA . ALA A 1 87 ? -2.819 -4.631 14.189 1.00 92.31 87 ALA A CA 1
ATOM 675 C C . ALA A 1 87 ? -3.002 -4.643 15.716 1.00 92.31 87 ALA A C 1
ATOM 677 O O . ALA A 1 87 ? -4.078 -4.302 16.216 1.00 92.31 87 ALA A O 1
ATOM 678 N N . LYS A 1 88 ? -1.954 -5.000 16.474 1.00 93.06 88 LYS A N 1
ATOM 679 C CA . LYS A 1 88 ? -1.962 -4.945 17.945 1.00 93.06 88 LYS A CA 1
ATOM 680 C C . LYS A 1 88 ? -2.035 -3.514 18.459 1.00 93.06 88 LYS A C 1
ATOM 682 O O . LYS A 1 88 ? -2.824 -3.256 19.367 1.00 93.06 88 LYS A O 1
ATOM 687 N N . GLU A 1 89 ? -1.253 -2.609 17.883 1.00 93.81 89 GLU A N 1
ATOM 688 C CA . GLU A 1 89 ? -1.232 -1.189 18.231 1.00 93.81 89 GLU A CA 1
ATOM 689 C C . GLU A 1 89 ? -2.610 -0.545 18.021 1.00 93.81 89 GLU A C 1
ATOM 691 O O . GLU A 1 89 ? -3.203 -0.033 18.972 1.00 93.81 89 GLU A O 1
ATOM 696 N N . LEU A 1 90 ? -3.175 -0.671 16.815 1.00 93.44 90 LEU A N 1
ATOM 697 C CA . LEU A 1 90 ? -4.505 -0.151 16.486 1.00 93.44 90 LEU A CA 1
ATOM 698 C C . LEU A 1 90 ? -5.578 -0.780 17.375 1.00 93.44 90 LEU A C 1
ATOM 700 O O . LEU A 1 90 ? -6.426 -0.083 17.929 1.00 93.44 90 LEU A O 1
ATOM 704 N N . SER A 1 91 ? -5.525 -2.100 17.577 1.00 93.94 91 SER A N 1
ATOM 705 C CA . SER A 1 91 ? -6.483 -2.780 18.444 1.00 93.94 91 SER A CA 1
ATOM 706 C C . SER A 1 91 ? -6.385 -2.325 19.903 1.00 93.94 91 SER A C 1
ATOM 708 O O . SER A 1 91 ? -7.413 -2.304 20.580 1.00 93.94 91 SER A O 1
ATOM 710 N N . LYS A 1 92 ? -5.190 -1.989 20.404 1.00 93.56 92 LYS A N 1
ATOM 711 C CA . LYS A 1 92 ? -4.996 -1.452 21.756 1.00 93.56 92 LYS A CA 1
ATOM 712 C C . LYS A 1 92 ? -5.568 -0.039 21.859 1.00 93.56 92 LYS A C 1
ATOM 714 O O . LYS A 1 92 ? -6.414 0.182 22.723 1.00 93.56 92 LYS A O 1
ATOM 719 N N . ARG A 1 93 ? -5.216 0.851 20.927 1.00 93.50 93 ARG A N 1
ATOM 720 C CA . ARG A 1 93 ? -5.742 2.224 20.864 1.00 93.50 93 ARG A CA 1
ATOM 721 C C . ARG A 1 93 ? -7.270 2.251 20.845 1.00 93.50 93 ARG A C 1
ATOM 723 O O . ARG A 1 93 ? -7.881 2.981 21.618 1.00 93.50 93 ARG A O 1
ATOM 730 N N . ILE A 1 94 ? -7.894 1.418 20.005 1.00 93.88 94 ILE A N 1
ATOM 731 C CA . ILE A 1 94 ? -9.360 1.348 19.908 1.00 93.88 94 ILE A CA 1
ATOM 732 C C . ILE A 1 94 ? -9.978 0.952 21.255 1.00 93.88 94 ILE A C 1
ATOM 734 O O . ILE A 1 94 ? -10.980 1.539 21.648 1.00 93.88 94 ILE A O 1
ATOM 738 N N . ARG A 1 95 ? -9.391 -0.000 21.996 1.00 92.25 95 ARG A N 1
ATOM 739 C CA . ARG A 1 95 ? -9.904 -0.371 23.329 1.00 92.25 95 ARG A CA 1
ATOM 740 C C . ARG A 1 95 ? -9.734 0.744 24.358 1.00 92.25 95 ARG A C 1
ATOM 742 O O . ARG A 1 95 ? -10.601 0.888 25.211 1.00 92.25 95 ARG A O 1
ATOM 749 N N . GLU A 1 96 ? -8.637 1.495 24.293 1.00 92.44 96 GLU A N 1
ATOM 750 C CA . GLU A 1 96 ? -8.351 2.594 25.224 1.00 92.44 96 GLU A CA 1
ATOM 751 C C . GLU A 1 96 ? -9.288 3.788 24.998 1.00 92.44 96 GLU A C 1
ATOM 753 O O . GLU A 1 96 ? -9.864 4.306 25.951 1.00 92.44 96 GLU A O 1
ATOM 758 N N . MET A 1 97 ? -9.501 4.178 23.740 1.00 92.56 97 MET A N 1
ATOM 759 C CA . MET A 1 97 ? -10.358 5.312 23.376 1.00 92.56 97 MET A CA 1
ATOM 760 C C . MET A 1 97 ? -11.852 4.952 23.364 1.00 92.56 97 MET A C 1
ATOM 762 O O . MET A 1 97 ? -12.700 5.786 23.677 1.00 92.56 97 MET A O 1
ATOM 766 N N . PHE A 1 98 ? -12.191 3.706 23.019 1.00 92.00 98 PHE A N 1
ATOM 767 C CA . PHE A 1 98 ? -13.567 3.241 22.829 1.00 92.00 98 PHE A CA 1
ATOM 768 C C . PHE A 1 98 ? -13.817 1.915 23.573 1.00 92.00 98 PHE A C 1
ATOM 770 O O . PHE A 1 98 ? -14.023 0.868 22.946 1.00 92.00 98 PHE A O 1
ATOM 777 N N . PRO A 1 99 ? -13.872 1.931 24.920 1.00 88.38 99 PRO A N 1
ATOM 778 C CA . PRO A 1 99 ? -13.907 0.724 25.758 1.00 88.38 99 PRO A CA 1
ATOM 779 C C . PRO A 1 99 ? -15.159 -0.147 25.577 1.00 88.38 99 PRO A C 1
ATOM 781 O O . PRO A 1 99 ? -15.169 -1.320 25.948 1.00 88.38 99 PRO A O 1
ATOM 784 N N . LYS A 1 100 ? -16.231 0.401 24.990 1.00 88.00 100 LYS A N 1
ATOM 785 C CA . LYS A 1 100 ? -17.464 -0.339 24.670 1.00 88.00 100 LYS A CA 1
ATOM 786 C C . LYS A 1 100 ? -17.337 -1.216 23.420 1.00 88.00 100 LYS A C 1
ATOM 788 O O . LYS A 1 100 ? -18.218 -2.040 23.164 1.00 88.00 100 LYS A O 1
ATOM 793 N N . THR A 1 101 ? -16.262 -1.054 22.651 1.00 90.00 101 THR A N 1
ATOM 794 C CA . THR A 1 101 ? -16.052 -1.761 21.386 1.00 90.00 101 THR A CA 1
ATOM 795 C C . THR A 1 101 ? -15.132 -2.962 21.542 1.00 90.00 101 THR A C 1
ATOM 797 O O . THR A 1 101 ? -14.316 -3.049 22.459 1.00 90.00 101 THR A O 1
ATOM 800 N N . LYS A 1 102 ? -15.290 -3.935 20.643 1.00 88.50 102 LYS A N 1
ATOM 801 C CA . LYS A 1 102 ? -14.527 -5.187 20.654 1.00 88.50 102 LYS A CA 1
ATOM 802 C C . LYS A 1 102 ? -13.716 -5.316 19.361 1.00 88.50 102 LYS A C 1
ATOM 804 O O . LYS A 1 102 ? -14.205 -5.931 18.413 1.00 88.50 102 LYS A O 1
ATOM 809 N N . PRO A 1 103 ? -12.505 -4.734 19.287 1.00 93.81 103 PRO A N 1
ATOM 810 C CA . PRO A 1 103 ? -11.604 -4.962 18.166 1.00 93.81 103 PRO A CA 1
ATOM 811 C C . PRO A 1 103 ? -11.006 -6.377 18.229 1.00 93.81 103 PRO A C 1
ATOM 813 O O . PRO A 1 103 ? -10.575 -6.843 19.288 1.00 93.81 103 PRO A O 1
ATOM 816 N N . SER A 1 104 ? -10.975 -7.055 17.085 1.00 92.88 104 SER A N 1
ATOM 817 C CA . SER A 1 104 ? -10.452 -8.407 16.883 1.00 92.88 104 SER A CA 1
ATOM 818 C C . SER A 1 104 ? -9.505 -8.410 15.686 1.00 92.88 104 SER A C 1
ATOM 820 O O . SER A 1 104 ? -9.863 -7.943 14.607 1.00 92.88 104 SER A O 1
ATOM 822 N N . ILE A 1 105 ? -8.294 -8.933 15.871 1.00 94.00 105 ILE A N 1
ATOM 823 C CA . ILE A 1 105 ? -7.304 -9.069 14.797 1.00 94.00 105 ILE A CA 1
ATOM 824 C C . ILE A 1 105 ? -7.643 -10.323 13.985 1.00 94.00 105 ILE A C 1
ATOM 826 O O . ILE A 1 105 ? -7.791 -11.407 14.548 1.00 94.00 105 ILE A O 1
ATOM 830 N N . GLN A 1 106 ? -7.777 -10.176 12.670 1.00 89.69 106 GLN A N 1
ATOM 831 C CA . GLN A 1 106 ? -8.101 -11.238 11.722 1.00 89.69 106 GLN A CA 1
ATOM 832 C C . GLN A 1 106 ? -7.060 -11.248 10.608 1.00 89.69 106 GLN A C 1
ATOM 834 O O . GLN A 1 106 ? -7.216 -10.561 9.602 1.00 89.69 106 GLN A O 1
ATOM 839 N N . GLY A 1 107 ? -5.990 -12.019 10.808 1.00 87.62 107 GLY A N 1
ATOM 840 C CA . GLY A 1 107 ? -4.858 -12.033 9.887 1.00 87.62 107 GLY A CA 1
ATOM 841 C C . GLY A 1 107 ? -4.213 -10.653 9.806 1.00 87.62 107 GLY A C 1
ATOM 842 O O . GLY A 1 107 ? -3.649 -10.176 10.788 1.00 87.62 107 GLY A O 1
ATOM 843 N N . ASP A 1 108 ? -4.343 -10.023 8.646 1.00 87.94 108 ASP A N 1
ATOM 844 C CA . ASP A 1 108 ? -3.783 -8.723 8.287 1.00 87.94 108 ASP A CA 1
ATOM 845 C C . ASP A 1 108 ? -4.807 -7.571 8.391 1.00 87.94 108 ASP A C 1
ATOM 847 O O . ASP A 1 108 ? -4.574 -6.468 7.902 1.00 87.94 108 ASP A O 1
ATOM 851 N N . ALA A 1 109 ? -5.951 -7.798 9.044 1.00 90.69 109 ALA A N 1
ATOM 852 C CA . ALA A 1 109 ? -6.984 -6.789 9.268 1.00 90.69 109 ALA A CA 1
ATOM 853 C C . ALA A 1 109 ? -7.426 -6.724 10.737 1.00 90.69 109 ALA A C 1
ATOM 855 O O . ALA A 1 109 ? -7.338 -7.698 11.484 1.00 90.69 109 ALA A O 1
ATOM 856 N N . VAL A 1 110 ? -7.972 -5.579 11.157 1.00 93.31 110 VAL A N 1
ATOM 857 C CA . VAL A 1 110 ? -8.641 -5.426 12.459 1.00 93.31 110 VAL A CA 1
ATOM 858 C C . VAL A 1 110 ? -10.138 -5.265 12.224 1.00 93.31 110 VAL A C 1
ATOM 860 O O . VAL A 1 110 ? -10.589 -4.275 11.652 1.00 93.31 110 VAL A O 1
ATOM 863 N N . ARG A 1 111 ? -10.930 -6.236 12.683 1.00 94.25 111 ARG A N 1
ATOM 864 C CA . ARG A 1 111 ? -12.391 -6.142 12.708 1.00 94.25 111 ARG A CA 1
ATOM 865 C C . ARG A 1 111 ? -12.825 -5.420 13.973 1.00 94.25 111 ARG A C 1
ATOM 867 O O . ARG A 1 111 ? -12.486 -5.848 15.072 1.00 94.25 111 ARG A O 1
ATOM 874 N N . VAL A 1 112 ? -13.630 -4.377 13.821 1.00 93.88 112 VAL A N 1
ATOM 875 C CA . VAL A 1 112 ? -14.192 -3.620 14.942 1.00 93.88 112 VAL A CA 1
ATOM 876 C C . VAL A 1 112 ? -15.690 -3.877 15.017 1.00 93.88 112 VAL A C 1
ATOM 878 O O . VAL A 1 112 ? -16.388 -3.795 14.010 1.00 93.88 112 VAL A O 1
ATOM 881 N N . SER A 1 113 ? -16.187 -4.207 16.207 1.00 92.00 113 SER A N 1
ATOM 882 C CA . SER A 1 113 ? -17.618 -4.384 16.464 1.00 92.00 113 SER A CA 1
ATOM 883 C C . SER A 1 113 ? -18.061 -3.501 17.626 1.00 92.00 113 SER A C 1
ATOM 885 O O . SER A 1 113 ? -17.415 -3.478 18.677 1.00 92.00 113 SER A O 1
ATOM 887 N N . ALA A 1 114 ? -19.174 -2.797 17.436 1.00 91.88 114 ALA A N 1
ATOM 888 C CA . ALA A 1 114 ? -19.789 -1.912 18.419 1.00 91.88 114 ALA A CA 1
ATOM 889 C C . ALA A 1 114 ? -21.314 -2.074 18.386 1.00 91.88 114 ALA A C 1
ATOM 891 O O . ALA A 1 114 ? -21.867 -2.562 17.401 1.00 91.88 114 ALA A O 1
ATOM 892 N N . LYS A 1 115 ? -21.997 -1.670 19.462 1.00 90.25 115 LYS A N 1
ATOM 893 C CA . LYS A 1 115 ? -23.471 -1.704 19.521 1.00 90.25 115 LYS A CA 1
ATOM 894 C C . LYS A 1 115 ? -24.114 -0.540 18.768 1.00 90.25 115 LYS A C 1
ATOM 896 O O . LYS A 1 115 ? -25.266 -0.648 18.365 1.00 90.25 115 LYS A O 1
ATOM 901 N N . SER A 1 116 ? -23.388 0.567 18.617 1.00 91.19 116 SER A N 1
ATOM 902 C CA . SER A 1 116 ? -23.862 1.778 17.955 1.00 91.19 116 SER A CA 1
ATOM 903 C C . SER A 1 116 ? -23.083 2.037 16.671 1.00 91.19 116 SER A C 1
ATOM 905 O O . SER A 1 116 ? -21.853 1.962 16.649 1.00 91.19 116 SER A O 1
ATOM 907 N N . ARG A 1 117 ? -23.803 2.411 15.608 1.00 90.81 117 ARG A N 1
ATOM 908 C CA . ARG A 1 117 ? -23.198 2.893 14.362 1.00 90.81 117 ARG A CA 1
ATOM 909 C C . ARG A 1 117 ? -22.406 4.180 14.589 1.00 90.81 117 ARG A C 1
ATOM 911 O O . ARG A 1 117 ? -21.370 4.362 13.959 1.00 90.81 117 ARG A O 1
ATOM 918 N N . ASP A 1 118 ? -22.861 5.042 15.491 1.00 91.69 118 ASP A N 1
ATOM 919 C CA . ASP A 1 118 ? -22.205 6.322 15.764 1.00 91.69 118 ASP A CA 1
ATOM 920 C C . ASP A 1 118 ? -20.848 6.108 16.450 1.00 91.69 118 ASP A C 1
ATOM 922 O O . ASP A 1 118 ? -19.880 6.790 16.122 1.00 91.69 118 ASP A O 1
ATOM 926 N N . GLU A 1 119 ? -20.732 5.083 17.307 1.00 90.94 119 GLU A N 1
ATOM 927 C CA . GLU A 1 119 ? -19.438 4.656 17.866 1.00 90.94 119 GLU A CA 1
ATOM 928 C C . GLU A 1 119 ? -18.485 4.172 16.759 1.00 90.94 119 GLU A C 1
ATOM 930 O O . GLU A 1 119 ? -17.309 4.532 16.763 1.00 90.94 119 GLU A O 1
ATOM 935 N N . LEU A 1 120 ? -18.981 3.408 15.773 1.00 92.94 120 LEU A N 1
ATOM 936 C CA . LEU A 1 120 ? -18.162 2.982 14.628 1.00 92.94 120 LEU A CA 1
ATOM 937 C C . LEU A 1 120 ? -17.686 4.176 13.791 1.00 92.94 120 LEU A C 1
ATOM 939 O O . LEU A 1 120 ? -16.531 4.202 13.373 1.00 92.94 120 LEU A O 1
ATOM 943 N N . GLN A 1 121 ? -18.546 5.171 13.559 1.00 93.81 121 GLN A N 1
ATOM 944 C CA . GLN A 1 121 ? -18.156 6.382 12.831 1.00 93.81 121 GLN A CA 1
ATOM 945 C C . GLN A 1 121 ? -17.125 7.210 13.609 1.00 93.81 121 GLN A C 1
ATOM 947 O O . GLN A 1 121 ? -16.165 7.692 13.008 1.00 93.81 121 GLN A O 1
ATOM 952 N N . ALA A 1 122 ? -17.263 7.318 14.934 1.00 94.06 122 ALA A N 1
ATOM 953 C CA . ALA A 1 122 ? -16.293 8.007 15.786 1.00 94.06 122 ALA A CA 1
ATOM 954 C C . ALA A 1 122 ? -14.909 7.333 15.760 1.00 94.06 122 ALA A C 1
ATOM 956 O O . ALA A 1 122 ? -13.896 8.021 15.658 1.00 94.06 122 ALA A O 1
ATOM 957 N N . ILE A 1 123 ? -14.859 5.996 15.767 1.00 93.69 123 ILE A N 1
ATOM 958 C CA . ILE A 1 123 ? -13.604 5.237 15.628 1.00 93.69 123 ILE A CA 1
ATOM 959 C C . ILE A 1 123 ? -12.945 5.504 14.277 1.00 93.69 123 ILE A C 1
ATOM 961 O O . ILE A 1 123 ? -11.741 5.729 14.207 1.00 93.69 123 ILE A O 1
ATOM 965 N N . ILE A 1 124 ? -13.726 5.499 13.195 1.00 93.88 124 ILE A N 1
ATOM 966 C CA . ILE A 1 124 ? -13.204 5.790 11.855 1.00 93.88 124 ILE A CA 1
ATOM 967 C C . ILE A 1 124 ? -12.648 7.215 11.795 1.00 93.88 124 ILE A C 1
ATOM 969 O O . ILE A 1 124 ? -11.600 7.424 11.192 1.00 93.88 124 ILE A O 1
ATOM 973 N N . ALA A 1 125 ? -13.322 8.185 12.414 1.00 93.94 125 ALA A N 1
ATOM 974 C CA . ALA A 1 125 ? -12.850 9.564 12.470 1.00 93.94 125 ALA A CA 1
ATOM 975 C C . ALA A 1 125 ? -11.533 9.698 13.257 1.00 93.94 125 ALA A C 1
ATOM 977 O O . ALA A 1 125 ? -10.610 10.330 12.749 1.00 93.94 125 ALA A O 1
ATOM 978 N N . ASP A 1 126 ? -11.412 9.061 14.431 1.00 93.56 126 ASP A N 1
ATOM 979 C CA . ASP A 1 126 ? -10.159 9.034 15.212 1.00 93.56 126 ASP A CA 1
ATOM 980 C C . ASP A 1 126 ? -9.010 8.431 14.397 1.00 93.56 126 ASP A C 1
ATOM 982 O O . ASP A 1 126 ? -7.947 9.034 14.268 1.00 93.56 126 ASP A O 1
ATOM 986 N N . LEU A 1 127 ? -9.242 7.271 13.778 1.00 92.25 127 LEU A N 1
ATOM 987 C CA . LEU A 1 127 ? -8.210 6.568 13.018 1.00 92.25 127 LEU A CA 1
ATOM 988 C C . LEU A 1 127 ? -7.829 7.284 11.715 1.00 92.25 127 LEU A C 1
ATOM 990 O O . LEU A 1 127 ? -6.677 7.200 11.303 1.00 92.25 127 LEU A O 1
ATOM 994 N N . LYS A 1 128 ? -8.756 8.006 11.072 1.00 89.88 128 LYS A N 1
ATOM 995 C CA . LYS A 1 128 ? -8.447 8.871 9.917 1.00 89.88 128 LYS A CA 1
ATOM 996 C C . LYS A 1 128 ? -7.678 10.131 10.305 1.00 89.88 128 LYS A C 1
ATOM 998 O O . LYS A 1 128 ? -6.943 10.656 9.477 1.00 89.88 128 LYS A O 1
ATOM 1003 N N . GLY A 1 129 ? -7.877 10.632 11.524 1.00 87.69 129 GLY A N 1
ATOM 1004 C CA . GLY A 1 129 ? -7.132 11.770 12.064 1.00 87.69 129 GLY A CA 1
ATOM 1005 C C . GLY A 1 129 ? -5.714 11.413 12.515 1.00 87.69 129 GLY A C 1
ATOM 1006 O O . GLY A 1 129 ? -4.932 12.306 12.831 1.00 87.69 129 GLY A O 1
ATOM 1007 N N . LEU A 1 130 ? -5.380 10.122 12.554 1.00 87.06 130 LEU A N 1
ATOM 1008 C CA . LEU A 1 130 ? -4.062 9.634 12.924 1.00 87.06 130 LEU A CA 1
ATOM 1009 C C . LEU A 1 130 ? -3.086 9.791 11.753 1.00 87.06 130 LEU A C 1
ATOM 1011 O O . LEU A 1 130 ? -3.340 9.289 10.657 1.00 87.06 130 LEU A O 1
ATOM 1015 N N . ASP A 1 131 ? -1.928 10.403 12.000 1.00 81.38 131 ASP A N 1
ATOM 1016 C CA . ASP A 1 131 ? -0.800 10.320 11.070 1.00 81.38 131 ASP A CA 1
ATOM 1017 C C . ASP A 1 131 ? -0.150 8.935 11.190 1.00 81.38 131 ASP A C 1
ATOM 1019 O O . ASP A 1 131 ? 0.801 8.722 11.943 1.00 81.38 131 ASP A O 1
ATOM 1023 N N . TYR A 1 132 ? -0.761 7.945 10.534 1.00 84.00 132 TYR A N 1
ATOM 1024 C CA . TYR A 1 132 ? -0.317 6.559 10.597 1.00 84.00 132 TYR A CA 1
ATOM 1025 C C . TYR A 1 132 ? 0.659 6.224 9.454 1.00 84.00 132 TYR A C 1
ATOM 1027 O O . TYR A 1 132 ? 0.486 6.695 8.320 1.00 84.00 132 TYR A O 1
ATOM 1035 N N . PRO A 1 133 ? 1.668 5.358 9.690 1.00 77.88 133 PRO A N 1
ATOM 1036 C CA . PRO A 1 133 ? 2.655 5.000 8.669 1.00 77.88 133 PRO A CA 1
ATOM 1037 C C . PRO A 1 133 ? 2.046 4.346 7.423 1.00 77.88 133 PRO A C 1
ATOM 1039 O O . PRO A 1 133 ? 2.613 4.440 6.333 1.00 77.88 133 PRO A O 1
ATOM 1042 N N . VAL A 1 134 ? 0.889 3.696 7.574 1.00 80.81 134 VAL A N 1
ATOM 1043 C CA . VAL A 1 134 ? 0.158 3.037 6.487 1.00 80.81 134 VAL A CA 1
ATOM 1044 C C . VAL A 1 134 ? -1.211 3.670 6.283 1.00 80.81 134 VAL A C 1
ATOM 1046 O O . VAL A 1 134 ? -1.843 4.143 7.223 1.00 80.81 134 VAL A O 1
ATOM 1049 N N . ASP A 1 135 ? -1.661 3.662 5.032 1.00 81.00 135 ASP A N 1
ATOM 1050 C CA . ASP A 1 135 ? -2.988 4.144 4.665 1.00 81.00 135 ASP A CA 1
ATOM 1051 C C . ASP A 1 135 ? -4.063 3.171 5.172 1.00 81.00 135 ASP A C 1
ATOM 1053 O O . ASP A 1 135 ? -4.114 2.010 4.755 1.00 81.00 135 ASP A O 1
ATOM 1057 N N . LEU A 1 136 ? -4.895 3.628 6.111 1.00 87.75 136 LEU A N 1
ATOM 1058 C CA . LEU A 1 136 ? -5.933 2.808 6.730 1.00 87.75 136 LEU A CA 1
ATOM 1059 C C . LEU A 1 136 ? -7.207 2.828 5.887 1.00 87.75 136 LEU A C 1
ATOM 1061 O O . LEU A 1 136 ? -7.846 3.864 5.703 1.00 87.75 136 LEU A O 1
ATOM 1065 N N . GLN A 1 137 ? -7.620 1.647 5.434 1.00 87.12 137 GLN A N 1
ATOM 1066 C CA . GLN A 1 137 ? -8.868 1.467 4.704 1.00 87.12 137 GLN A CA 1
ATOM 1067 C C . GLN A 1 137 ? -9.942 0.879 5.614 1.00 87.12 137 GLN A C 1
ATOM 1069 O O . GLN A 1 137 ? -9.745 -0.143 6.271 1.00 87.12 137 GLN A O 1
ATOM 1074 N N . PHE A 1 138 ? -11.115 1.505 5.606 1.00 91.50 138 PHE A N 1
ATOM 1075 C CA . PHE A 1 138 ? -12.284 1.059 6.357 1.00 91.50 138 PHE A CA 1
ATOM 1076 C C . PHE A 1 138 ? -13.272 0.449 5.370 1.00 91.50 138 PHE A C 1
ATOM 1078 O O . PHE A 1 138 ? -13.810 1.138 4.506 1.00 91.50 138 PHE A O 1
ATOM 1085 N N . THR A 1 139 ? -13.461 -0.864 5.453 1.00 90.25 139 THR A N 1
ATOM 1086 C CA . THR A 1 139 ? -14.252 -1.630 4.483 1.00 90.25 139 THR A CA 1
ATOM 1087 C C . THR A 1 139 ? -15.166 -2.624 5.194 1.00 90.25 139 THR A C 1
ATOM 1089 O O . THR A 1 139 ? -15.082 -2.799 6.409 1.00 90.25 139 THR A O 1
ATOM 1092 N N . ASN A 1 140 ? -16.038 -3.291 4.427 1.00 88.44 140 ASN A N 1
ATOM 1093 C CA . ASN A 1 140 ? -16.904 -4.370 4.914 1.00 88.44 140 ASN A CA 1
ATOM 1094 C C . ASN A 1 140 ? -17.784 -3.952 6.112 1.00 88.44 140 ASN A C 1
ATOM 1096 O O . ASN A 1 140 ? -17.806 -4.618 7.147 1.00 88.44 140 ASN A O 1
ATOM 1100 N N . TYR A 1 141 ? -18.503 -2.838 5.949 1.00 88.81 141 TYR A N 1
ATOM 1101 C CA . TYR A 1 141 ? -19.512 -2.360 6.896 1.00 88.81 141 TYR A CA 1
ATOM 1102 C C . TYR A 1 141 ? -20.662 -3.367 6.996 1.00 88.81 141 TYR A C 1
ATOM 1104 O O . TYR A 1 141 ? -21.240 -3.746 5.975 1.00 88.81 141 TYR A O 1
ATOM 1112 N N . ARG A 1 142 ? -20.966 -3.808 8.218 1.00 82.56 142 ARG A N 1
ATOM 1113 C CA . ARG A 1 142 ? -22.023 -4.772 8.537 1.00 82.56 142 ARG A CA 1
ATOM 1114 C C . ARG A 1 142 ? -22.769 -4.344 9.786 1.00 82.56 142 ARG A C 1
ATOM 1116 O O . ARG A 1 142 ? -22.110 -3.742 10.663 1.00 82.56 142 ARG A O 1
#